Protein AF-A0A817MQ18-F1 (afdb_monomer_lite)

Sequence (124 aa):
SLTYIDISHSSYFEKFWYGRVTTALKFLIGYVSSLKGDCQYYQSHTILAAERYGAASEKLAHIGEYSTHSAFNAAERAALDFAVAASTVPNAVNSSIIENLRQHWNDGEIVEILGVISVFGYLN

Foldseek 3Di:
DPDDPPPVPDPVCCVLADDPCHVLLLLLLLLLLCPVPPCPPSNVVSLVSSVVRPNDPVCSVCSVVQCPDPSHDQQSNLLNVCSNQCSDVVRNDDPVSVVSNVVRDDPVVVVSSVVSSVVSSVVD

Secondary structure (DSSP, 8-state):
-------TT-HHHHHHHSSSS-HHHHHHHHHHHTTTTT-HHHHHHHHHHHHHTT--HHHHHTGGGTTT-TTS-HHHHHHHHHHHHHTSSS----HHHHHHHHTT--HHHHHHHHHHHHHHHHH-

Radius of gyration: 14.31 Å; chains: 1; bounding box: 46×35×28 Å

pLDDT: mean 82.42, std 17.52, range [33.84, 98.5]

Structure (mmCIF, N/CA/C/O backbone):
data_AF-A0A817MQ18-F1
#
_entry.id   AF-A0A817MQ18-F1
#
loop_
_atom_site.group_PDB
_atom_site.id
_atom_site.type_symbol
_atom_site.label_atom_id
_atom_site.label_alt_id
_atom_site.label_comp_id
_atom_site.label_asym_id
_atom_site.label_entity_id
_atom_site.label_seq_id
_atom_site.pdbx_PDB_ins_code
_atom_site.Cartn_x
_atom_site.Cartn_y
_atom_site.Cartn_z
_atom_site.occupancy
_atom_site.B_iso_or_equiv
_atom_site.auth_seq_id
_atom_site.auth_comp_id
_atom_site.auth_asym_id
_atom_site.auth_atom_id
_atom_site.pdbx_PDB_model_num
ATOM 1 N N . SER A 1 1 ? 30.701 -12.583 10.097 1.00 36.56 1 SER A N 1
ATOM 2 C CA . SER A 1 1 ? 29.983 -13.461 9.157 1.00 36.56 1 SER A CA 1
ATOM 3 C C . SER A 1 1 ? 28.498 -13.224 9.343 1.00 36.56 1 SER A C 1
ATOM 5 O O . SER A 1 1 ? 27.968 -13.524 10.402 1.00 36.56 1 SER A O 1
ATOM 7 N N . LEU A 1 2 ? 27.842 -12.604 8.364 1.00 33.84 2 LEU A N 1
ATOM 8 C CA . LEU A 1 2 ? 26.384 -12.524 8.325 1.00 33.84 2 LEU A CA 1
ATOM 9 C C . LEU A 1 2 ? 25.921 -13.666 7.427 1.00 33.84 2 LEU A C 1
ATOM 11 O O . LEU A 1 2 ? 26.206 -13.675 6.232 1.00 33.84 2 LEU A O 1
ATOM 15 N N . THR A 1 3 ? 25.320 -14.679 8.034 1.00 37.81 3 THR A N 1
ATOM 16 C CA . THR A 1 3 ? 24.754 -15.834 7.345 1.00 37.81 3 THR A CA 1
ATOM 17 C C . THR A 1 3 ? 23.601 -15.343 6.477 1.00 37.81 3 THR A C 1
ATOM 19 O O . THR A 1 3 ? 22.595 -14.855 6.986 1.00 37.81 3 THR A O 1
ATOM 22 N N . TYR A 1 4 ? 23.769 -15.433 5.160 1.00 42.31 4 TYR A N 1
ATOM 23 C CA . TYR A 1 4 ? 22.691 -15.254 4.198 1.00 42.31 4 TYR A CA 1
ATOM 24 C C . TYR A 1 4 ? 21.689 -16.386 4.443 1.00 42.31 4 TYR A C 1
ATOM 26 O O . TYR A 1 4 ? 21.986 -17.546 4.161 1.00 42.31 4 TYR A O 1
ATOM 34 N N . ILE A 1 5 ? 20.551 -16.080 5.066 1.00 46.28 5 ILE A N 1
ATOM 35 C CA . ILE A 1 5 ? 19.446 -17.034 5.156 1.00 46.28 5 ILE A CA 1
ATOM 36 C C . ILE A 1 5 ? 18.872 -17.116 3.745 1.00 46.28 5 ILE A C 1
ATOM 38 O O . ILE A 1 5 ? 18.193 -16.198 3.291 1.00 46.28 5 ILE A O 1
ATOM 42 N N . ASP A 1 6 ? 19.208 -18.186 3.032 1.00 42.50 6 ASP A N 1
ATOM 43 C CA . ASP A 1 6 ? 18.617 -18.489 1.738 1.00 42.50 6 ASP A CA 1
ATOM 44 C C . ASP A 1 6 ? 17.211 -19.069 1.952 1.00 42.50 6 ASP A C 1
ATOM 46 O O . ASP A 1 6 ? 17.026 -20.244 2.264 1.00 42.50 6 ASP A O 1
ATOM 50 N N . ILE A 1 7 ? 16.210 -18.196 1.847 1.00 49.94 7 ILE A N 1
ATOM 51 C CA . ILE A 1 7 ? 14.781 -18.511 2.002 1.00 49.94 7 ILE A CA 1
ATOM 52 C C . ILE A 1 7 ? 14.121 -18.883 0.666 1.00 49.94 7 ILE A C 1
ATOM 54 O O . ILE A 1 7 ? 12.907 -19.091 0.618 1.00 49.94 7 ILE A O 1
ATOM 58 N N . SER A 1 8 ? 14.904 -19.024 -0.411 1.00 49.81 8 SER A N 1
ATOM 59 C CA . SER A 1 8 ? 14.401 -19.322 -1.760 1.00 49.81 8 SER A CA 1
ATOM 60 C C . SER A 1 8 ? 13.687 -20.674 -1.887 1.00 49.81 8 SER A C 1
ATOM 62 O O . SER A 1 8 ? 12.981 -20.890 -2.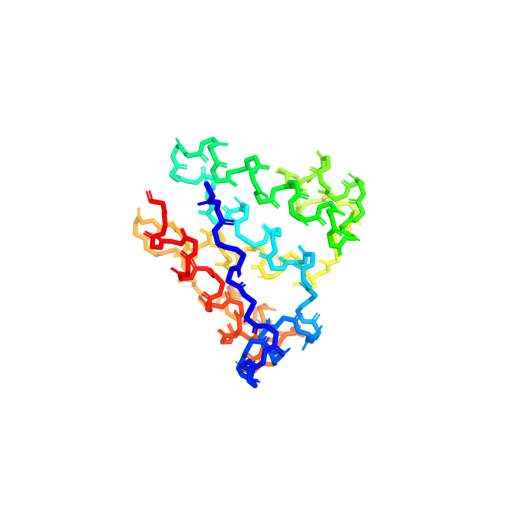862 1.00 49.81 8 SER A O 1
ATOM 64 N N . HIS A 1 9 ? 13.826 -21.577 -0.910 1.00 46.59 9 HIS A N 1
ATOM 65 C CA . HIS A 1 9 ? 13.286 -22.943 -0.979 1.00 46.59 9 HIS A CA 1
ATOM 66 C C . HIS A 1 9 ? 11.998 -23.160 -0.164 1.00 46.59 9 HIS A C 1
ATOM 68 O O . HIS A 1 9 ? 11.482 -24.277 -0.102 1.00 46.59 9 HIS A O 1
ATOM 74 N N . SER A 1 10 ? 11.446 -22.120 0.468 1.00 56.47 10 SER A N 1
ATOM 75 C CA . SER A 1 10 ? 10.130 -22.222 1.105 1.00 56.47 10 SER A CA 1
ATOM 76 C C . SER A 1 10 ? 9.037 -21.929 0.079 1.00 56.47 10 SER A C 1
ATOM 78 O O . SER A 1 10 ? 8.918 -20.808 -0.410 1.00 56.47 10 SER A O 1
ATOM 80 N N . SER A 1 11 ? 8.179 -22.913 -0.203 1.00 53.66 11 SER A N 1
ATOM 81 C CA . SER A 1 11 ? 7.025 -22.766 -1.108 1.00 53.66 11 SER A CA 1
ATOM 82 C C . SER A 1 11 ? 6.064 -21.643 -0.700 1.00 53.66 11 SER A C 1
ATOM 84 O O . SER A 1 11 ? 5.291 -21.148 -1.518 1.00 53.66 11 SER A O 1
ATOM 86 N N . TYR A 1 12 ? 6.077 -21.261 0.581 1.00 51.38 12 TYR A N 1
ATOM 87 C CA . TYR A 1 12 ? 5.328 -20.116 1.094 1.00 51.38 12 TYR A CA 1
ATOM 88 C C . TYR A 1 12 ? 6.006 -18.791 0.756 1.00 51.38 12 TYR A C 1
ATOM 90 O O . TYR A 1 12 ? 5.313 -17.819 0.485 1.00 51.38 12 TYR A O 1
ATOM 98 N N . PHE A 1 13 ? 7.340 -18.758 0.732 1.00 52.88 13 PHE A N 1
ATOM 99 C CA . PHE A 1 13 ? 8.108 -17.581 0.345 1.00 52.88 13 PHE A CA 1
ATOM 100 C C . PHE A 1 13 ? 7.871 -17.289 -1.142 1.00 52.88 13 PHE A C 1
ATOM 102 O O . PHE A 1 13 ? 7.368 -16.221 -1.459 1.00 52.88 13 PHE A O 1
ATOM 109 N N . GLU A 1 14 ? 8.074 -18.241 -2.056 1.00 52.88 14 GLU A N 1
ATOM 110 C CA . GLU A 1 14 ? 7.786 -18.000 -3.484 1.00 52.88 14 GLU A CA 1
ATOM 111 C C . GLU A 1 14 ? 6.359 -17.484 -3.731 1.00 52.88 14 GLU A C 1
ATOM 113 O O . GLU A 1 14 ? 6.176 -16.487 -4.427 1.00 52.88 14 GLU A O 1
ATOM 118 N N . LYS A 1 15 ? 5.346 -18.094 -3.101 1.00 56.91 15 LYS A N 1
ATOM 119 C CA . LYS A 1 15 ? 3.951 -17.640 -3.229 1.00 56.91 15 LYS A CA 1
ATOM 120 C C . LYS A 1 15 ? 3.695 -16.259 -2.625 1.00 56.91 15 LYS A C 1
ATOM 122 O O . LYS A 1 15 ? 2.847 -15.541 -3.130 1.00 56.91 15 LYS A O 1
ATOM 127 N N . PHE A 1 16 ? 4.396 -15.902 -1.551 1.00 64.38 16 PHE A N 1
ATOM 128 C CA . PHE A 1 16 ? 4.262 -14.602 -0.894 1.00 64.38 16 PHE A CA 1
ATOM 129 C C . PHE A 1 16 ? 5.080 -13.507 -1.579 1.00 64.38 16 PHE A C 1
ATOM 131 O O . PHE A 1 16 ? 4.800 -12.331 -1.390 1.00 64.38 16 PHE A O 1
ATOM 138 N N . TRP A 1 17 ? 6.102 -13.837 -2.370 1.00 65.06 17 TRP A N 1
ATOM 139 C CA . TRP A 1 17 ? 6.945 -12.839 -3.038 1.00 65.06 17 TRP A CA 1
ATOM 140 C C . TRP A 1 17 ? 6.582 -12.630 -4.503 1.00 65.06 17 TRP A C 1
ATOM 142 O O . TRP A 1 17 ? 6.779 -11.525 -5.000 1.00 65.06 17 TRP A O 1
ATOM 152 N N . TYR A 1 18 ? 5.962 -13.605 -5.166 1.00 67.06 18 TYR A N 1
ATOM 153 C CA . TYR A 1 18 ? 5.585 -13.505 -6.574 1.00 67.06 18 TYR A CA 1
ATOM 154 C C . TYR A 1 18 ? 4.063 -13.559 -6.751 1.00 67.06 18 TYR A C 1
ATOM 156 O O . TYR A 1 18 ? 3.420 -14.552 -6.427 1.00 67.06 18 TYR A O 1
ATOM 164 N N . GLY A 1 19 ? 3.482 -12.484 -7.291 1.00 83.62 19 GLY A N 1
ATOM 165 C CA . GLY A 1 19 ? 2.037 -12.369 -7.485 1.00 83.62 19 GLY A CA 1
ATOM 166 C C . GLY A 1 19 ? 1.607 -11.008 -8.034 1.00 83.62 19 GLY A C 1
ATOM 167 O O . GLY A 1 19 ? 2.440 -10.161 -8.364 1.00 83.62 19 GLY A O 1
ATOM 168 N N . ARG A 1 20 ? 0.288 -10.791 -8.129 1.00 92.38 20 ARG A N 1
ATOM 169 C CA . ARG A 1 20 ? -0.306 -9.504 -8.544 1.00 92.38 20 ARG A CA 1
ATOM 170 C C . ARG A 1 20 ? 0.001 -8.380 -7.555 1.00 92.38 20 ARG A C 1
ATOM 172 O O . ARG A 1 20 ? 0.203 -7.241 -7.974 1.00 92.38 20 ARG A O 1
ATOM 179 N N . VAL A 1 21 ? 0.088 -8.697 -6.261 1.00 94.12 21 VAL A N 1
ATOM 180 C CA . VAL A 1 21 ? 0.691 -7.802 -5.270 1.00 94.12 21 VAL A CA 1
ATOM 181 C C . VAL A 1 21 ? 2.201 -7.839 -5.501 1.00 94.12 21 VAL A C 1
ATOM 183 O O . VAL A 1 21 ? 2.919 -8.698 -4.987 1.00 94.12 21 VAL A O 1
ATOM 186 N N . THR A 1 22 ? 2.685 -6.950 -6.366 1.00 92.88 22 THR A N 1
ATOM 187 C CA . THR A 1 22 ? 4.096 -6.949 -6.769 1.00 92.88 22 THR A CA 1
ATOM 188 C C . THR A 1 22 ? 5.014 -6.761 -5.564 1.00 92.88 22 THR A C 1
ATOM 190 O O . THR A 1 22 ? 4.657 -6.089 -4.595 1.00 92.88 22 THR A O 1
ATOM 193 N N . THR A 1 23 ? 6.230 -7.302 -5.631 1.00 90.31 23 THR A N 1
ATOM 194 C CA . THR A 1 23 ? 7.246 -7.102 -4.588 1.00 90.31 23 THR A CA 1
ATOM 195 C C . THR A 1 23 ? 7.465 -5.620 -4.285 1.00 90.31 23 THR A C 1
ATOM 197 O O . THR A 1 23 ? 7.507 -5.234 -3.122 1.00 90.31 23 THR A O 1
ATOM 200 N N . ALA A 1 24 ? 7.512 -4.778 -5.321 1.00 91.12 24 ALA A N 1
ATOM 201 C CA . ALA A 1 24 ? 7.586 -3.328 -5.177 1.00 91.12 24 ALA A CA 1
ATOM 202 C C . ALA A 1 24 ? 6.419 -2.763 -4.344 1.00 91.12 24 ALA A C 1
ATOM 204 O O . ALA A 1 24 ? 6.656 -2.027 -3.388 1.00 91.12 24 ALA A O 1
ATOM 205 N N . LEU A 1 25 ? 5.171 -3.146 -4.644 1.00 94.62 25 LEU A N 1
ATOM 206 C CA . LEU A 1 25 ? 3.997 -2.695 -3.887 1.00 94.62 25 LEU A CA 1
ATOM 207 C C . LEU A 1 25 ? 4.030 -3.169 -2.427 1.00 94.62 25 LEU A C 1
ATOM 209 O O . LEU A 1 25 ? 3.679 -2.397 -1.542 1.00 94.62 25 LEU A O 1
ATOM 213 N N . LYS A 1 26 ? 4.508 -4.388 -2.150 1.00 93.81 26 LYS A N 1
ATOM 214 C CA . LYS A 1 26 ? 4.677 -4.889 -0.771 1.00 93.81 26 LYS A CA 1
ATOM 215 C C . LYS A 1 26 ? 5.633 -4.019 0.036 1.00 93.81 26 LYS A C 1
ATOM 217 O O . LYS A 1 26 ? 5.347 -3.701 1.186 1.00 93.81 26 LYS A O 1
ATOM 222 N N . PHE A 1 27 ? 6.742 -3.591 -0.564 1.00 91.38 27 PHE A N 1
ATOM 223 C CA . PHE A 1 27 ? 7.662 -2.671 0.102 1.00 91.38 27 PHE A CA 1
ATOM 224 C C . PHE A 1 27 ? 7.065 -1.261 0.251 1.00 91.38 27 PHE A C 1
ATOM 226 O O . PHE A 1 27 ? 7.233 -0.648 1.299 1.00 91.38 27 PHE A O 1
ATOM 233 N N . LEU A 1 28 ? 6.284 -0.760 -0.711 1.00 92.81 28 LEU A N 1
ATOM 234 C CA . LEU A 1 28 ? 5.555 0.505 -0.521 1.00 92.81 28 LEU A CA 1
ATOM 235 C C . LEU A 1 28 ? 4.529 0.420 0.626 1.00 92.81 28 LEU A C 1
ATOM 237 O O . LEU A 1 28 ? 4.442 1.347 1.426 1.00 92.81 28 LEU A O 1
ATOM 241 N N . ILE A 1 29 ? 3.813 -0.704 0.749 1.00 94.25 29 ILE A N 1
ATOM 242 C CA . ILE A 1 29 ? 2.900 -0.998 1.867 1.00 94.25 29 ILE A CA 1
ATOM 243 C C . ILE A 1 29 ? 3.661 -0.992 3.195 1.00 94.25 29 ILE A C 1
ATOM 245 O O . ILE A 1 29 ? 3.265 -0.289 4.121 1.00 94.25 29 ILE A O 1
ATOM 249 N N . GLY A 1 30 ? 4.780 -1.719 3.277 1.00 89.19 30 GLY A N 1
ATOM 250 C CA . GLY A 1 30 ? 5.626 -1.729 4.472 1.00 89.19 30 GLY A CA 1
ATOM 251 C C . GLY A 1 30 ? 6.103 -0.327 4.857 1.00 89.19 30 GLY A C 1
ATOM 252 O O . GLY A 1 30 ? 6.045 0.045 6.026 1.00 89.19 30 GLY A O 1
ATOM 253 N N . TYR A 1 31 ? 6.488 0.487 3.867 1.00 87.94 31 TYR A N 1
ATOM 254 C CA . TYR A 1 31 ? 6.946 1.855 4.086 1.00 87.94 31 TYR A CA 1
ATOM 255 C C . TYR A 1 31 ? 5.843 2.720 4.708 1.00 87.94 31 TYR A C 1
ATOM 257 O O . TYR A 1 31 ? 6.082 3.345 5.741 1.00 87.94 31 TYR A O 1
ATOM 265 N N . VAL A 1 32 ? 4.631 2.725 4.133 1.00 89.56 32 VAL A N 1
ATOM 266 C CA . VAL A 1 32 ? 3.524 3.549 4.658 1.00 89.56 32 VAL A CA 1
ATOM 267 C C . VAL A 1 32 ? 3.013 3.052 6.010 1.00 89.56 32 VAL A C 1
ATOM 269 O O . VAL A 1 32 ? 2.657 3.867 6.862 1.00 89.56 32 VAL A O 1
ATOM 272 N N . SER A 1 33 ? 3.048 1.740 6.256 1.00 86.12 33 SER A N 1
ATOM 273 C CA . SER A 1 33 ? 2.740 1.151 7.564 1.00 86.12 33 SER A CA 1
ATOM 274 C C . SER A 1 33 ? 3.730 1.581 8.653 1.00 86.12 33 SER A C 1
ATOM 276 O O . SER A 1 33 ? 3.342 1.723 9.812 1.00 86.12 33 SER A O 1
ATOM 278 N N . SER A 1 34 ? 4.986 1.858 8.291 1.00 76.19 34 SER A N 1
ATOM 279 C CA . SER A 1 34 ? 6.034 2.360 9.192 1.00 76.19 34 SER A CA 1
ATOM 280 C C . SER A 1 34 ? 6.095 3.889 9.317 1.00 76.19 34 SER A C 1
ATOM 282 O O . SER A 1 34 ? 6.982 4.395 9.998 1.00 76.19 34 SER A O 1
ATOM 284 N N . LEU A 1 35 ? 5.181 4.659 8.711 1.00 70.94 35 LEU A N 1
ATOM 285 C CA . LEU A 1 35 ? 5.152 6.126 8.877 1.00 70.94 35 LEU A CA 1
ATOM 286 C C . LEU A 1 35 ? 4.619 6.576 10.249 1.00 70.94 35 LEU A C 1
ATOM 288 O O . LEU A 1 35 ? 4.807 7.729 10.629 1.00 70.94 35 LEU A O 1
ATOM 292 N N . LYS A 1 36 ? 3.915 5.701 10.981 1.00 62.03 36 LYS A N 1
ATOM 293 C CA . LYS A 1 36 ? 3.294 6.032 12.278 1.00 62.03 36 LYS A CA 1
ATOM 294 C C . LYS A 1 36 ? 4.160 5.686 13.490 1.00 62.03 36 LYS A C 1
ATOM 296 O O . LYS A 1 36 ? 4.041 6.362 14.507 1.00 62.03 36 LYS A O 1
ATOM 301 N N . GLY A 1 37 ? 5.016 4.670 13.386 1.00 56.91 37 GLY A N 1
ATOM 302 C CA . GLY A 1 37 ? 6.098 4.436 14.341 1.00 56.91 37 GLY A CA 1
ATOM 303 C C . GLY A 1 37 ? 7.310 5.224 13.868 1.00 56.91 37 GLY A C 1
ATOM 304 O O . GLY A 1 37 ? 7.651 5.140 12.697 1.00 56.91 37 GLY A O 1
ATOM 305 N N . ASP A 1 38 ? 7.939 6.022 14.722 1.00 55.06 38 ASP A N 1
ATOM 306 C CA . ASP A 1 38 ? 9.053 6.921 14.375 1.00 55.06 38 ASP A CA 1
ATOM 307 C C . ASP A 1 38 ? 10.358 6.145 14.047 1.00 55.06 38 ASP A C 1
ATOM 309 O O . ASP A 1 38 ? 11.405 6.332 14.663 1.00 55.06 38 ASP A O 1
ATOM 313 N N . CYS A 1 39 ? 10.299 5.189 13.110 1.00 59.94 39 CYS A N 1
ATOM 314 C CA . CYS A 1 39 ? 11.377 4.266 12.780 1.00 59.94 39 CYS A CA 1
ATOM 315 C C . CYS A 1 39 ? 11.995 4.575 11.413 1.00 59.94 39 CYS A C 1
ATOM 317 O O . CYS A 1 39 ? 11.736 3.930 10.392 1.00 59.94 39 CYS A O 1
ATOM 319 N N . GLN A 1 40 ? 12.901 5.550 11.418 1.00 60.59 40 GLN A N 1
ATOM 320 C CA . GLN A 1 40 ? 13.692 5.961 10.252 1.00 60.59 40 GLN A CA 1
ATOM 321 C C . GLN A 1 40 ? 14.549 4.815 9.668 1.00 60.59 40 GLN A C 1
ATOM 323 O O . GLN A 1 40 ? 14.858 4.799 8.472 1.00 60.59 40 GLN A O 1
ATOM 328 N N . TYR A 1 41 ? 14.901 3.815 10.487 1.00 56.94 41 TYR A N 1
ATOM 329 C CA . TYR A 1 41 ? 15.633 2.626 10.043 1.00 56.94 41 TYR A CA 1
ATOM 330 C C . TYR A 1 41 ? 14.788 1.747 9.109 1.00 56.94 41 TYR A C 1
ATOM 332 O O . TYR A 1 41 ? 15.250 1.408 8.020 1.00 56.94 41 TYR A O 1
ATOM 340 N N . TYR A 1 42 ? 13.535 1.430 9.458 1.00 59.81 42 TYR A N 1
ATOM 341 C CA . TYR A 1 42 ? 12.675 0.650 8.559 1.00 59.81 42 TYR A CA 1
ATOM 342 C C . TYR A 1 42 ? 12.282 1.452 7.328 1.00 59.81 42 TYR A C 1
ATOM 344 O O . TYR A 1 42 ? 12.321 0.918 6.225 1.00 59.81 42 TYR A O 1
ATOM 352 N N . GLN A 1 43 ? 12.005 2.747 7.467 1.00 63.00 43 GLN A N 1
ATOM 353 C CA . GLN A 1 43 ? 11.656 3.595 6.325 1.00 63.00 43 GLN A CA 1
ATOM 354 C C . GLN A 1 43 ? 12.759 3.593 5.249 1.00 63.00 43 GLN A C 1
ATOM 356 O O . GLN A 1 43 ? 12.469 3.372 4.073 1.00 63.00 43 GLN A O 1
ATOM 361 N N . SER A 1 44 ? 14.029 3.729 5.650 1.00 66.25 44 SER A N 1
ATOM 362 C CA . SER A 1 44 ? 15.175 3.693 4.725 1.00 66.25 44 SER A CA 1
ATOM 363 C C . SER A 1 44 ? 15.423 2.312 4.100 1.00 66.25 44 SER A C 1
ATOM 365 O O . SER A 1 44 ? 15.711 2.221 2.907 1.00 66.25 44 SER A O 1
ATOM 367 N N . HIS A 1 45 ? 15.252 1.219 4.851 1.00 70.75 45 HIS A N 1
ATOM 368 C CA . HIS A 1 45 ? 15.414 -0.134 4.299 1.00 70.75 45 HIS A CA 1
ATOM 369 C C . HIS A 1 45 ? 14.279 -0.506 3.346 1.00 70.75 45 HIS A C 1
ATOM 371 O O . HIS A 1 45 ? 14.510 -1.168 2.335 1.00 70.75 45 HIS A O 1
ATOM 377 N N . THR A 1 46 ? 13.061 -0.061 3.644 1.00 69.00 46 THR A N 1
ATOM 378 C CA . THR A 1 46 ? 11.882 -0.415 2.854 1.00 69.00 46 THR A CA 1
ATOM 379 C C . THR A 1 46 ? 11.848 0.361 1.536 1.00 69.00 46 THR A C 1
ATOM 381 O O . THR A 1 46 ? 11.551 -0.231 0.501 1.00 69.00 46 THR A O 1
ATOM 384 N N . ILE A 1 47 ? 12.247 1.642 1.528 1.00 70.25 47 ILE A N 1
ATOM 385 C CA . ILE A 1 47 ? 12.354 2.426 0.286 1.00 70.25 47 ILE A CA 1
ATOM 386 C C . ILE A 1 47 ? 13.503 1.925 -0.609 1.00 70.25 47 ILE A C 1
ATOM 388 O O . ILE A 1 47 ? 13.313 1.774 -1.815 1.00 70.25 47 ILE A O 1
ATOM 392 N N . LEU A 1 48 ? 14.651 1.557 -0.020 1.00 75.44 48 LEU A N 1
ATOM 393 C CA . LEU A 1 48 ? 15.776 0.960 -0.750 1.00 75.44 48 LEU A CA 1
ATOM 394 C C . LEU A 1 48 ? 15.410 -0.413 -1.333 1.00 75.44 48 LEU A C 1
ATOM 396 O O . LEU A 1 48 ? 15.787 -0.749 -2.455 1.00 75.44 48 LEU A O 1
ATOM 400 N N . ALA A 1 49 ? 14.661 -1.222 -0.582 1.00 78.06 49 ALA A N 1
ATOM 401 C CA . ALA A 1 49 ? 14.163 -2.496 -1.080 1.00 78.06 49 ALA A CA 1
ATOM 402 C C . ALA A 1 49 ? 13.142 -2.297 -2.211 1.00 78.06 49 ALA A C 1
ATOM 404 O O . ALA A 1 49 ? 13.240 -2.980 -3.228 1.00 78.06 49 ALA A O 1
ATOM 405 N N . ALA A 1 50 ? 12.215 -1.342 -2.087 1.00 74.56 50 ALA A N 1
ATOM 406 C CA . ALA A 1 50 ? 11.259 -1.024 -3.147 1.00 74.56 50 ALA A CA 1
ATOM 407 C C . ALA A 1 50 ? 11.970 -0.661 -4.462 1.00 74.56 50 ALA A C 1
ATOM 409 O O . ALA A 1 50 ? 11.622 -1.208 -5.509 1.00 74.56 50 ALA A O 1
ATOM 410 N N . GLU A 1 51 ? 13.005 0.184 -4.403 1.00 80.00 51 GLU A N 1
ATOM 411 C CA . GLU A 1 51 ? 13.855 0.513 -5.555 1.00 80.00 51 GLU A CA 1
ATOM 412 C C . GLU A 1 5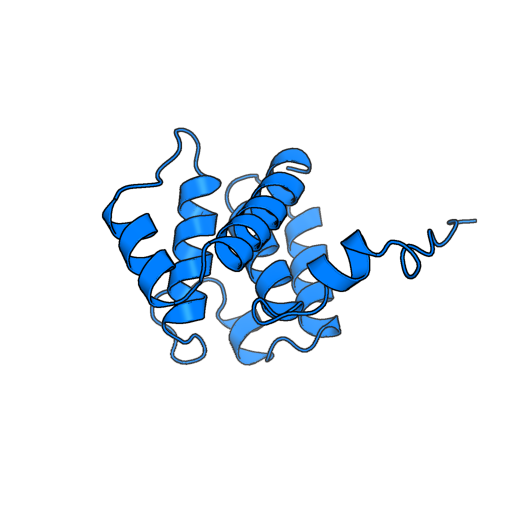1 ? 14.520 -0.739 -6.146 1.00 80.00 51 GLU A C 1
ATOM 414 O O . GLU A 1 51 ? 14.393 -1.013 -7.340 1.00 80.00 51 GLU A O 1
ATOM 419 N N . ARG A 1 52 ? 15.155 -1.563 -5.300 1.00 83.62 52 ARG A N 1
ATOM 420 C CA . ARG A 1 52 ? 15.823 -2.807 -5.719 1.00 83.62 52 ARG A CA 1
ATOM 421 C C . ARG A 1 52 ? 14.882 -3.788 -6.423 1.00 83.62 52 ARG A C 1
ATOM 423 O O . ARG A 1 52 ? 15.326 -4.528 -7.298 1.00 83.62 52 ARG A O 1
ATOM 430 N N . TYR A 1 53 ? 13.607 -3.808 -6.045 1.00 83.88 53 TYR A N 1
ATOM 431 C CA . TYR A 1 53 ? 12.585 -4.675 -6.636 1.00 83.88 53 TYR A CA 1
ATOM 432 C C . TYR A 1 53 ? 11.743 -3.988 -7.724 1.00 83.88 53 TYR A C 1
ATOM 434 O O . TYR A 1 53 ? 10.696 -4.511 -8.108 1.00 83.88 53 TYR A O 1
ATOM 442 N N . GLY A 1 54 ? 12.212 -2.858 -8.264 1.00 83.31 54 GLY A N 1
ATOM 443 C CA . GLY A 1 54 ? 11.684 -2.265 -9.494 1.00 83.31 54 GLY A CA 1
ATOM 444 C C . GLY A 1 54 ? 10.526 -1.288 -9.303 1.00 83.31 54 GLY A C 1
ATOM 445 O O . GLY A 1 54 ? 9.780 -1.044 -10.252 1.00 83.31 54 GLY A O 1
ATOM 446 N N . ALA A 1 55 ? 10.346 -0.720 -8.107 1.00 85.25 55 ALA A N 1
ATOM 447 C CA . ALA A 1 55 ? 9.451 0.421 -7.949 1.00 85.25 55 ALA A CA 1
ATOM 448 C C . ALA A 1 55 ? 9.927 1.583 -8.835 1.00 85.25 55 ALA A C 1
ATOM 450 O O . ALA A 1 55 ? 11.107 1.932 -8.840 1.00 85.25 55 ALA A O 1
ATOM 451 N N . ALA A 1 56 ? 9.004 2.198 -9.576 1.00 88.62 56 ALA A N 1
ATOM 452 C CA . ALA A 1 56 ? 9.323 3.374 -10.377 1.00 88.62 56 ALA A CA 1
ATOM 453 C C . ALA A 1 56 ? 9.824 4.508 -9.469 1.00 88.62 56 ALA A C 1
ATOM 455 O O . ALA A 1 56 ? 9.187 4.809 -8.458 1.00 88.62 56 ALA A O 1
ATOM 456 N N . SER A 1 57 ? 10.916 5.176 -9.852 1.00 86.69 57 SER A N 1
ATOM 457 C CA . SER A 1 57 ? 11.504 6.271 -9.067 1.00 86.69 57 SER A CA 1
ATOM 458 C C . SER A 1 57 ? 10.494 7.381 -8.757 1.00 86.69 57 SER A C 1
ATOM 460 O O . SER A 1 57 ? 10.512 7.944 -7.668 1.00 86.69 57 SER A O 1
ATOM 462 N N . GLU A 1 58 ? 9.554 7.633 -9.672 1.00 91.12 58 GLU A N 1
ATOM 463 C CA . GLU A 1 58 ? 8.452 8.581 -9.478 1.00 91.12 58 GLU A CA 1
ATOM 464 C C . GLU A 1 58 ? 7.542 8.189 -8.299 1.00 91.12 58 GLU A C 1
ATOM 466 O O . GLU A 1 58 ? 7.169 9.033 -7.491 1.00 91.12 58 GLU A O 1
ATOM 471 N N . LYS A 1 59 ? 7.241 6.898 -8.115 1.00 91.88 59 LYS A N 1
ATOM 472 C CA . LYS A 1 59 ? 6.460 6.432 -6.956 1.00 91.88 59 LYS A CA 1
ATOM 473 C C . LYS A 1 59 ? 7.222 6.607 -5.651 1.00 91.88 59 LYS A C 1
ATOM 475 O O . LYS A 1 59 ? 6.624 6.985 -4.653 1.00 91.88 59 LYS A O 1
ATOM 480 N N . LEU A 1 60 ? 8.527 6.341 -5.652 1.00 88.50 60 LEU A N 1
ATOM 481 C CA . LEU A 1 60 ? 9.362 6.497 -4.458 1.00 88.50 60 LEU A CA 1
ATOM 482 C C . LEU A 1 60 ? 9.446 7.966 -4.029 1.00 88.50 60 LEU A C 1
ATOM 484 O O . LEU A 1 60 ? 9.301 8.265 -2.848 1.00 88.50 60 LEU A O 1
ATOM 488 N N . ALA A 1 61 ? 9.615 8.877 -4.991 1.00 88.00 61 ALA A N 1
ATOM 489 C CA . ALA A 1 61 ? 9.671 10.315 -4.739 1.00 88.00 61 ALA A CA 1
ATOM 490 C C . ALA A 1 61 ? 8.333 10.889 -4.236 1.00 88.00 61 ALA A C 1
ATOM 492 O O . ALA A 1 61 ? 8.333 11.800 -3.414 1.00 88.00 61 ALA A O 1
ATOM 493 N N . HIS A 1 62 ? 7.206 10.331 -4.693 1.00 92.69 62 HIS A N 1
ATOM 494 C CA . HIS A 1 62 ? 5.860 10.838 -4.402 1.00 92.69 62 HIS A CA 1
ATOM 495 C C . HIS A 1 62 ? 5.035 9.933 -3.474 1.00 92.69 62 HIS A C 1
ATOM 497 O O . HIS A 1 62 ? 3.812 10.052 -3.420 1.00 92.69 62 HIS A O 1
ATOM 503 N N . ILE A 1 63 ? 5.666 9.031 -2.712 1.00 91.56 63 ILE A N 1
ATOM 504 C CA . ILE A 1 63 ? 4.941 8.115 -1.815 1.00 91.56 63 ILE A CA 1
ATOM 505 C C . ILE A 1 63 ? 4.160 8.856 -0.722 1.00 91.56 63 ILE A C 1
ATOM 507 O O . ILE A 1 63 ? 3.095 8.401 -0.331 1.00 91.56 63 ILE A O 1
ATOM 511 N N . GLY A 1 64 ? 4.615 10.031 -0.276 1.00 89.88 64 GLY A N 1
ATOM 512 C CA . GLY A 1 64 ? 3.853 10.879 0.655 1.00 89.88 64 GLY A CA 1
ATOM 513 C C . GLY A 1 64 ? 2.576 11.482 0.051 1.00 89.88 64 GLY A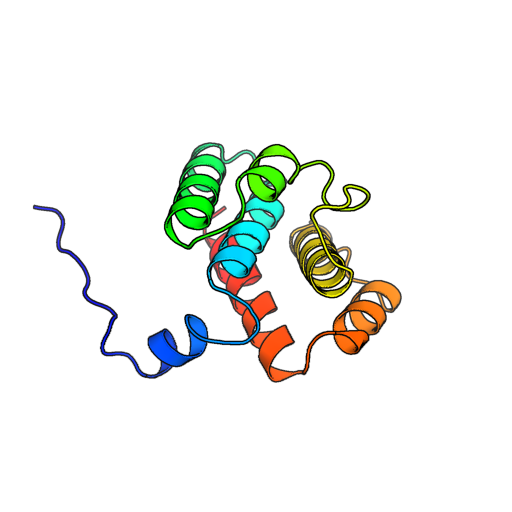 C 1
ATOM 514 O O . GLY A 1 64 ? 1.684 11.904 0.781 1.00 89.88 64 GLY A O 1
ATOM 515 N N . GLU A 1 65 ? 2.466 11.485 -1.276 1.00 92.94 65 GLU A N 1
ATOM 516 C CA . GLU A 1 65 ? 1.361 12.047 -2.059 1.00 92.94 65 GLU A CA 1
ATOM 517 C C . GLU A 1 65 ? 0.590 10.940 -2.794 1.00 92.94 65 GLU A C 1
ATOM 519 O O . GLU A 1 65 ? -0.135 11.200 -3.760 1.00 92.94 65 GLU A O 1
ATOM 524 N N . TYR A 1 66 ? 0.728 9.684 -2.348 1.00 95.44 66 TYR A N 1
ATOM 525 C CA . TYR A 1 66 ? 0.177 8.524 -3.048 1.00 95.44 66 TYR A CA 1
ATOM 526 C C . TYR A 1 66 ? -1.336 8.600 -3.258 1.00 95.44 66 TYR A C 1
ATOM 528 O O . TYR A 1 66 ? -1.850 7.914 -4.133 1.00 95.44 66 TYR A O 1
ATOM 536 N N . SER A 1 67 ? -2.067 9.402 -2.477 1.00 94.62 67 SER A N 1
ATOM 537 C CA . SER A 1 67 ? -3.523 9.557 -2.559 1.00 94.62 67 SER A CA 1
ATOM 538 C C . SER A 1 67 ? -3.982 10.449 -3.716 1.00 94.62 67 SER A C 1
ATOM 540 O O . SER A 1 67 ? -5.099 10.275 -4.199 1.00 94.62 67 SER A O 1
ATOM 542 N N . THR A 1 68 ? -3.117 11.327 -4.240 1.00 95.75 68 THR A N 1
ATOM 543 C CA . THR A 1 68 ? -3.448 12.244 -5.350 1.00 95.75 68 THR A CA 1
ATOM 544 C C . THR A 1 68 ? -2.489 12.166 -6.542 1.00 95.75 68 THR A C 1
ATOM 546 O O . THR A 1 68 ? -2.911 12.397 -7.673 1.00 95.75 68 THR A O 1
ATOM 549 N N . HIS A 1 69 ? -1.230 11.759 -6.347 1.00 97.50 69 HIS A N 1
ATOM 550 C CA . HIS A 1 69 ? -0.206 11.775 -7.399 1.00 97.50 69 HIS A CA 1
ATOM 551 C C . HIS A 1 69 ? -0.478 10.754 -8.514 1.00 97.50 69 HIS A C 1
ATOM 553 O O . HIS A 1 69 ? -0.782 9.598 -8.224 1.00 97.50 69 HIS A O 1
ATOM 559 N N . SER A 1 70 ? -0.346 11.135 -9.787 1.00 96.81 70 SER A N 1
ATOM 560 C CA . SER A 1 70 ? -0.706 10.317 -10.967 1.00 96.81 70 SER A CA 1
ATOM 561 C C . SER A 1 70 ? 0.077 9.010 -11.108 1.00 96.81 70 SER A C 1
ATOM 563 O O . SER A 1 70 ? -0.410 8.076 -11.742 1.00 96.81 70 SER A O 1
ATOM 565 N N . ALA A 1 71 ? 1.257 8.921 -10.491 1.00 95.94 71 ALA A N 1
ATOM 566 C CA . ALA A 1 71 ? 2.085 7.716 -10.497 1.00 95.94 71 ALA A CA 1
ATOM 567 C C . ALA A 1 71 ? 1.372 6.479 -9.915 1.00 95.94 71 ALA A C 1
ATOM 569 O O . ALA A 1 71 ? 1.724 5.357 -10.270 1.00 95.94 71 ALA A O 1
ATOM 570 N N . PHE A 1 72 ? 0.375 6.662 -9.042 1.00 97.44 72 PHE A N 1
ATOM 571 C CA . PHE A 1 72 ? -0.342 5.573 -8.376 1.00 97.44 72 PHE A CA 1
ATOM 572 C C . PHE A 1 72 ? -1.692 5.300 -9.036 1.00 97.44 72 PHE A C 1
ATOM 574 O O . PHE A 1 72 ? -2.518 6.202 -9.218 1.00 97.44 72 PHE A O 1
ATOM 581 N N . ASN A 1 73 ? -1.956 4.038 -9.361 1.00 97.69 73 ASN A N 1
ATOM 582 C CA . ASN A 1 73 ? -3.265 3.636 -9.873 1.00 97.69 73 ASN A CA 1
ATOM 583 C C . ASN A 1 73 ? -4.273 3.393 -8.729 1.00 97.69 73 ASN A C 1
ATOM 585 O O . ASN A 1 73 ? -3.914 3.381 -7.553 1.00 97.69 73 ASN A O 1
ATOM 589 N N . ALA A 1 74 ? -5.549 3.191 -9.070 1.00 98.38 74 ALA A N 1
ATOM 590 C CA . ALA A 1 74 ? -6.613 2.997 -8.080 1.00 98.38 74 ALA A CA 1
ATOM 591 C C . ALA A 1 74 ? -6.392 1.772 -7.166 1.00 98.38 74 ALA A C 1
ATOM 593 O O . ALA A 1 74 ? -6.612 1.861 -5.960 1.00 98.38 74 ALA A O 1
ATOM 594 N N . ALA A 1 75 ? -5.885 0.662 -7.714 1.00 98.19 75 ALA A N 1
ATOM 595 C CA . ALA A 1 75 ? -5.614 -0.552 -6.945 1.00 98.19 75 ALA A CA 1
ATOM 596 C C . ALA A 1 75 ? -4.497 -0.347 -5.911 1.00 98.19 75 ALA A C 1
ATOM 598 O O . ALA A 1 75 ? -4.611 -0.796 -4.769 1.00 98.19 75 ALA A O 1
ATOM 599 N N . GLU A 1 76 ? -3.435 0.362 -6.295 1.00 98.06 76 GLU A N 1
ATOM 600 C CA . GLU A 1 76 ? -2.324 0.710 -5.408 1.00 98.06 76 GLU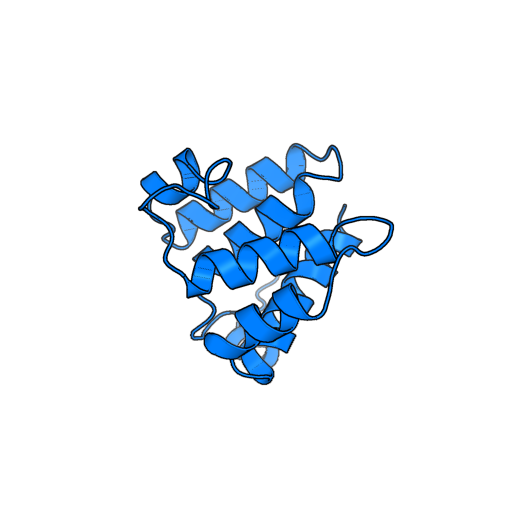 A CA 1
ATOM 601 C C . GLU A 1 76 ? -2.784 1.641 -4.291 1.00 98.06 76 GLU A C 1
ATOM 603 O O . GLU A 1 76 ? -2.482 1.382 -3.129 1.00 98.06 76 GLU A O 1
ATOM 608 N N . ARG A 1 77 ? -3.575 2.670 -4.618 1.00 98.31 77 ARG A N 1
ATOM 609 C CA . ARG A 1 77 ? -4.152 3.575 -3.612 1.00 98.31 77 ARG A CA 1
ATOM 610 C C . ARG A 1 77 ? -5.008 2.823 -2.605 1.00 98.31 77 ARG A C 1
ATOM 612 O O . ARG A 1 77 ? -4.805 2.994 -1.411 1.00 98.31 77 ARG A O 1
ATOM 619 N N . ALA A 1 78 ? -5.878 1.927 -3.071 1.00 98.50 78 ALA A N 1
ATOM 620 C CA . ALA A 1 78 ? -6.717 1.122 -2.189 1.00 98.50 78 ALA A CA 1
ATOM 621 C C . ALA A 1 78 ? -5.893 0.260 -1.213 1.00 98.50 78 ALA A C 1
ATOM 623 O O . ALA A 1 78 ? -6.242 0.155 -0.037 1.00 98.50 78 ALA A O 1
ATOM 624 N N . ALA A 1 79 ? -4.780 -0.324 -1.674 1.00 98.25 79 ALA A N 1
ATOM 625 C CA . ALA A 1 79 ? -3.879 -1.096 -0.819 1.00 98.25 79 ALA A CA 1
ATOM 626 C C . ALA A 1 79 ? -3.138 -0.215 0.204 1.00 98.25 79 ALA A C 1
ATOM 628 O O . ALA A 1 79 ? -3.022 -0.595 1.369 1.00 98.25 79 ALA A O 1
ATOM 629 N N . LEU A 1 80 ? -2.661 0.963 -0.212 1.00 97.44 80 LEU A N 1
ATOM 630 C CA . LEU A 1 80 ? -1.954 1.907 0.659 1.00 97.44 80 LEU A CA 1
ATOM 631 C C . LEU A 1 80 ? -2.890 2.536 1.705 1.00 97.44 80 LEU A C 1
ATOM 633 O O . LEU A 1 80 ? -2.515 2.628 2.871 1.00 97.44 80 LEU A O 1
ATOM 637 N N . ASP A 1 81 ? -4.127 2.875 1.335 1.00 97.44 81 ASP A N 1
ATOM 638 C CA . ASP A 1 81 ? -5.150 3.368 2.269 1.00 97.44 81 ASP A CA 1
ATOM 639 C C . ASP A 1 81 ? -5.490 2.323 3.333 1.00 97.44 81 ASP A C 1
ATOM 641 O O . ASP A 1 81 ? -5.560 2.633 4.526 1.00 97.44 81 ASP A O 1
ATOM 645 N N . PHE A 1 82 ? -5.651 1.064 2.915 1.00 97.81 82 PHE A N 1
ATOM 646 C CA . PHE A 1 82 ? -5.850 -0.041 3.845 1.00 97.81 82 PHE A CA 1
ATOM 647 C C . PHE A 1 82 ? -4.652 -0.212 4.785 1.00 97.81 82 PHE A C 1
ATOM 649 O O . PHE A 1 82 ? -4.853 -0.355 5.990 1.00 97.81 82 PHE A O 1
ATOM 656 N N . ALA A 1 83 ? -3.423 -0.135 4.268 1.00 95.75 83 ALA A N 1
ATOM 657 C CA . ALA A 1 83 ? -2.203 -0.233 5.066 1.00 95.75 83 ALA A CA 1
ATOM 658 C C . ALA A 1 83 ? -2.101 0.870 6.127 1.00 95.75 83 ALA A C 1
ATOM 660 O O . ALA A 1 83 ? -1.893 0.574 7.303 1.00 95.75 83 ALA A O 1
ATOM 661 N N . VAL A 1 84 ? -2.327 2.129 5.745 1.00 94.00 84 VAL A N 1
ATOM 662 C CA . VAL A 1 84 ? -2.316 3.270 6.673 1.00 94.00 84 VAL A CA 1
ATOM 663 C C . VAL A 1 84 ? -3.378 3.106 7.763 1.00 94.00 84 VAL A C 1
ATOM 665 O O . VAL A 1 84 ? -3.096 3.304 8.949 1.00 94.00 84 VAL A O 1
ATOM 668 N N . ALA A 1 85 ? -4.597 2.716 7.387 1.00 95.38 85 ALA A N 1
ATOM 669 C CA . ALA A 1 85 ? -5.694 2.549 8.333 1.00 95.38 85 ALA A CA 1
ATOM 670 C C . ALA A 1 85 ? -5.470 1.372 9.297 1.00 95.38 85 ALA A C 1
ATOM 672 O O . ALA A 1 85 ? -5.706 1.506 10.500 1.00 95.38 85 ALA A O 1
ATOM 673 N N . ALA A 1 86 ? -4.976 0.241 8.784 1.00 93.94 86 ALA A N 1
ATOM 674 C CA . ALA A 1 86 ? -4.681 -0.956 9.567 1.00 93.94 86 ALA A CA 1
ATOM 675 C C . ALA A 1 86 ? -3.498 -0.759 10.528 1.00 93.94 86 ALA A C 1
ATOM 677 O O . ALA A 1 86 ? -3.486 -1.358 11.601 1.00 93.94 86 ALA A O 1
ATOM 678 N N . SER A 1 87 ? -2.539 0.100 10.174 1.00 90.56 87 SER A N 1
ATOM 679 C CA . SER A 1 87 ? -1.393 0.461 11.020 1.00 90.56 87 SER A CA 1
ATOM 680 C C . SER A 1 87 ? -1.679 1.592 12.020 1.00 90.56 87 SER A C 1
ATOM 682 O O . SER A 1 87 ? -0.799 1.958 12.795 1.00 90.56 87 SER A O 1
ATOM 684 N N . THR A 1 88 ? -2.886 2.168 12.028 1.00 89.62 88 THR A N 1
ATOM 685 C CA . THR A 1 88 ? -3.270 3.212 12.993 1.00 89.62 88 THR A CA 1
ATOM 686 C C . THR A 1 88 ? -3.750 2.587 14.307 1.00 89.62 88 THR A C 1
ATOM 688 O O . THR A 1 88 ? -4.412 1.553 14.300 1.00 89.62 88 THR A O 1
ATOM 691 N N . VAL A 1 89 ? -3.434 3.211 15.449 1.00 85.94 89 VAL A N 1
ATOM 692 C CA . VAL A 1 89 ? -3.927 2.802 16.775 1.00 85.94 89 VAL A CA 1
ATOM 693 C C . VAL A 1 89 ? -4.711 3.966 17.402 1.00 85.94 89 VAL A C 1
ATOM 695 O O . VAL A 1 89 ? -4.111 5.013 17.655 1.00 85.94 89 VAL A O 1
ATOM 698 N N . PRO A 1 90 ? -6.027 3.818 17.665 1.00 89.44 90 PRO A N 1
ATOM 699 C CA . PRO A 1 90 ? -6.857 2.639 17.386 1.00 89.44 90 PRO A CA 1
ATOM 700 C C . PRO A 1 90 ? -7.013 2.364 15.880 1.00 89.44 90 PRO A C 1
ATOM 702 O O . PRO A 1 90 ? -6.894 3.279 15.068 1.00 89.44 90 PRO A O 1
ATOM 705 N N . ASN A 1 91 ? -7.284 1.101 15.525 1.00 90.94 91 ASN A N 1
ATOM 706 C CA . ASN A 1 91 ? -7.445 0.665 14.133 1.00 90.94 91 ASN A CA 1
ATOM 707 C C . ASN A 1 91 ? -8.500 1.522 13.414 1.00 90.94 91 ASN A C 1
ATOM 709 O O . ASN A 1 91 ? -9.618 1.674 13.909 1.00 90.94 91 ASN A O 1
ATOM 713 N N . ALA A 1 92 ? -8.129 2.083 12.260 1.00 95.69 92 ALA A N 1
ATOM 714 C CA . ALA A 1 92 ? -8.957 3.023 11.507 1.00 95.69 92 ALA A CA 1
ATOM 715 C C . ALA A 1 92 ? -9.646 2.393 10.280 1.00 95.69 92 ALA A C 1
ATOM 717 O O . ALA A 1 92 ? -10.276 3.104 9.494 1.00 95.69 92 ALA A O 1
ATOM 718 N N . VAL A 1 93 ? -9.530 1.074 10.084 1.00 97.25 93 VAL A N 1
ATOM 719 C CA . VAL A 1 93 ? -10.186 0.361 8.981 1.00 97.25 93 VAL A CA 1
ATOM 720 C C . VAL A 1 93 ? -11.703 0.450 9.142 1.00 97.25 93 VAL A C 1
ATOM 722 O O . VAL A 1 93 ? -12.262 0.112 10.183 1.00 97.25 93 VAL A O 1
ATOM 725 N N . ASN A 1 94 ? -12.380 0.876 8.078 1.00 97.50 94 ASN A N 1
ATOM 726 C CA . ASN A 1 94 ? -13.834 0.995 8.015 1.00 97.50 94 ASN A CA 1
ATOM 727 C C . ASN A 1 94 ? -14.401 0.285 6.773 1.00 97.50 94 ASN A C 1
ATOM 729 O O . ASN A 1 94 ? -13.655 -0.203 5.919 1.00 97.50 94 ASN A O 1
ATOM 733 N N . SER A 1 95 ? -15.732 0.226 6.667 1.00 97.50 95 SER A N 1
ATOM 734 C CA . SER A 1 95 ? -16.417 -0.467 5.570 1.00 97.50 95 SER A CA 1
ATOM 735 C C . SER A 1 95 ? -16.055 0.090 4.194 1.00 97.50 95 SER A C 1
ATOM 737 O O . SER A 1 95 ? -15.826 -0.701 3.286 1.00 97.50 95 SER A O 1
ATOM 739 N N . SER A 1 96 ? -15.924 1.414 4.044 1.00 98.12 96 SER A N 1
ATOM 740 C CA . SER A 1 96 ? -15.560 2.018 2.756 1.00 98.12 96 SER A CA 1
ATOM 741 C C . SER A 1 96 ? -14.155 1.631 2.298 1.00 98.12 96 SER A C 1
ATOM 743 O O . SER A 1 96 ? -13.949 1.390 1.113 1.00 98.12 96 SER A O 1
ATOM 745 N N . ILE A 1 97 ? -13.200 1.509 3.227 1.00 98.12 97 ILE A N 1
ATOM 746 C CA . ILE A 1 97 ? -11.835 1.069 2.915 1.00 98.12 97 ILE A CA 1
ATOM 747 C C . ILE A 1 97 ? -11.849 -0.390 2.451 1.00 98.12 97 ILE A C 1
ATOM 749 O O . ILE A 1 97 ? -11.254 -0.712 1.426 1.00 98.12 97 ILE A O 1
ATOM 753 N N . ILE A 1 98 ? -12.559 -1.269 3.167 1.00 97.56 98 ILE A N 1
ATOM 754 C CA . ILE A 1 98 ? -12.661 -2.690 2.802 1.00 97.56 98 ILE A CA 1
ATOM 755 C C . ILE A 1 98 ? -13.382 -2.877 1.465 1.00 97.56 98 ILE A C 1
ATOM 757 O O . ILE A 1 98 ? -12.958 -3.691 0.646 1.00 97.56 98 ILE A O 1
ATOM 761 N N . GLU A 1 99 ? -14.462 -2.135 1.230 1.00 98.19 99 GLU A N 1
ATOM 762 C CA . GLU A 1 99 ? -15.216 -2.210 -0.018 1.00 98.19 99 GLU A CA 1
ATOM 763 C C . GLU A 1 99 ? -14.379 -1.728 -1.204 1.00 98.19 99 GLU A C 1
ATOM 765 O O . GLU A 1 99 ? -14.307 -2.431 -2.208 1.00 98.19 99 GLU A O 1
ATOM 770 N N . ASN A 1 100 ? -13.663 -0.608 -1.065 1.00 98.44 100 ASN A N 1
ATOM 771 C CA . ASN A 1 100 ? -12.745 -0.122 -2.095 1.00 98.44 100 ASN A CA 1
ATOM 772 C C . ASN A 1 100 ? -11.596 -1.113 -2.358 1.00 98.44 100 ASN A C 1
ATOM 774 O O . ASN A 1 100 ? -11.256 -1.387 -3.506 1.00 98.44 100 ASN A O 1
ATOM 778 N N . LEU A 1 101 ? -11.030 -1.720 -1.310 1.00 98.44 101 LEU A N 1
ATOM 779 C CA . LEU A 1 101 ? -9.979 -2.729 -1.452 1.00 98.44 101 LEU A CA 1
ATOM 780 C C . LEU A 1 101 ? -10.462 -3.941 -2.268 1.00 98.44 101 LEU A C 1
ATOM 782 O O . LEU A 1 101 ? -9.769 -4.391 -3.183 1.00 98.44 101 LEU A O 1
ATOM 786 N N . ARG A 1 102 ? -11.680 -4.421 -1.993 1.00 98.31 102 ARG A N 1
ATOM 787 C CA . ARG A 1 102 ? -12.308 -5.556 -2.692 1.00 98.31 102 ARG A CA 1
ATOM 788 C C . ARG A 1 102 ? -12.671 -5.276 -4.150 1.00 98.31 102 ARG A C 1
ATOM 790 O O . ARG A 1 102 ? -12.853 -6.224 -4.908 1.00 98.31 102 ARG A O 1
ATOM 797 N N . GLN A 1 103 ? -12.746 -4.013 -4.573 1.00 98.44 103 GLN A N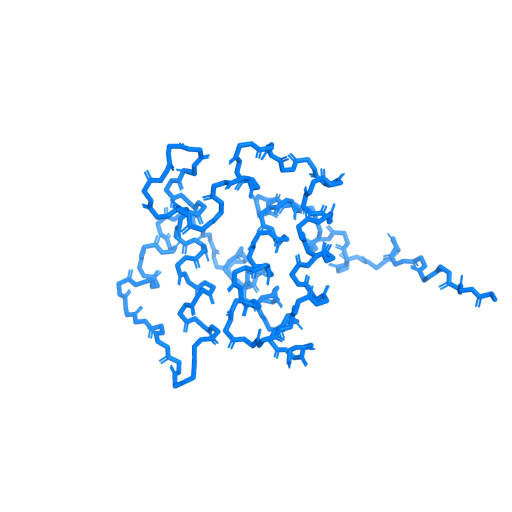 1
ATOM 798 C CA . GLN A 1 103 ? -12.919 -3.673 -5.994 1.00 98.44 103 GLN A CA 1
ATOM 799 C C . GLN A 1 103 ? -11.673 -4.001 -6.830 1.00 98.44 103 GLN A C 1
ATOM 801 O O . GLN A 1 103 ? -11.765 -4.136 -8.050 1.00 98.44 103 GLN A O 1
ATOM 806 N N . HIS A 1 104 ? -10.509 -4.134 -6.190 1.00 98.38 104 HIS A N 1
ATOM 807 C CA . HIS A 1 104 ? -9.225 -4.271 -6.873 1.00 98.38 104 HIS A CA 1
ATOM 808 C C . HIS A 1 104 ? -8.494 -5.577 -6.563 1.00 98.38 104 HIS A C 1
ATOM 810 O O . HIS A 1 104 ? -7.792 -6.095 -7.438 1.00 98.38 104 HIS A O 1
ATOM 816 N N . TRP A 1 105 ? -8.670 -6.109 -5.354 1.00 97.62 105 TRP A N 1
ATOM 817 C CA . TRP A 1 105 ? -7.925 -7.250 -4.832 1.00 97.62 105 TRP A CA 1
ATOM 818 C C . TRP A 1 105 ? -8.871 -8.374 -4.414 1.00 97.62 105 TRP A C 1
ATOM 820 O O . TRP A 1 105 ? -9.909 -8.128 -3.799 1.00 97.62 105 TRP A O 1
ATOM 830 N N . ASN A 1 106 ? -8.513 -9.616 -4.743 1.00 96.81 106 ASN A N 1
ATOM 831 C CA . ASN A 1 106 ? -9.259 -10.784 -4.268 1.00 96.81 106 ASN A CA 1
ATOM 832 C C . ASN A 1 106 ? -8.883 -11.138 -2.817 1.00 96.81 106 ASN A C 1
ATOM 834 O O . ASN A 1 106 ? -7.894 -10.640 -2.283 1.00 96.81 106 ASN A O 1
ATOM 838 N N . ASP A 1 107 ? -9.641 -12.035 -2.184 1.00 95.06 107 ASP A N 1
ATOM 839 C CA . ASP A 1 107 ? -9.429 -12.392 -0.774 1.00 95.06 107 ASP A CA 1
ATOM 840 C C . ASP A 1 107 ? -8.009 -12.908 -0.477 1.00 95.06 107 ASP A C 1
ATOM 842 O O . ASP A 1 107 ? -7.447 -12.588 0.569 1.00 95.06 107 ASP A O 1
ATOM 846 N N . GLY A 1 108 ? -7.397 -13.661 -1.398 1.00 93.44 108 GLY A N 1
ATOM 847 C CA . GLY A 1 108 ? -6.023 -14.146 -1.242 1.00 93.44 108 GLY A CA 1
ATOM 848 C C . GLY A 1 108 ? -4.997 -13.010 -1.250 1.00 93.44 108 GLY A C 1
ATOM 849 O O . GLY A 1 108 ? -4.104 -12.975 -0.407 1.00 93.44 108 GLY A O 1
ATOM 850 N N . GLU A 1 109 ? -5.168 -12.045 -2.150 1.00 95.62 109 GLU A N 1
ATOM 851 C CA . GLU A 1 109 ? -4.317 -10.852 -2.259 1.00 95.62 109 GLU A CA 1
ATOM 852 C C . GLU A 1 109 ? -4.507 -9.904 -1.067 1.00 95.62 109 GLU A C 1
ATOM 854 O O . GLU A 1 109 ? -3.550 -9.299 -0.590 1.00 95.62 109 GLU A O 1
ATOM 859 N N . ILE A 1 110 ? -5.728 -9.801 -0.537 1.00 96.50 110 ILE A N 1
ATOM 860 C CA . ILE A 1 110 ? -6.008 -9.025 0.678 1.00 96.50 110 ILE A CA 1
ATOM 861 C C . ILE A 1 110 ? -5.317 -9.658 1.890 1.00 96.50 110 ILE A C 1
ATOM 863 O O . ILE A 1 110 ? -4.715 -8.942 2.692 1.00 96.50 110 ILE A O 1
ATOM 867 N N . VAL A 1 111 ? -5.356 -10.988 2.018 1.00 94.44 111 VAL A N 1
ATOM 868 C CA . VAL A 1 111 ? -4.623 -11.712 3.071 1.00 94.44 111 VAL A CA 1
ATOM 869 C C . VAL A 1 111 ? -3.115 -11.506 2.923 1.00 94.44 111 VAL A C 1
ATOM 871 O O . VAL A 1 111 ? -2.429 -11.298 3.921 1.00 94.44 111 VAL A O 1
ATOM 874 N N . GLU A 1 112 ? -2.595 -11.506 1.697 1.00 93.31 112 GLU A N 1
ATOM 875 C CA . GLU A 1 112 ? -1.188 -11.222 1.408 1.00 93.31 112 GLU A CA 1
ATOM 876 C C . GLU A 1 112 ? -0.788 -9.799 1.840 1.00 93.31 112 GLU A C 1
ATOM 878 O O . GLU A 1 112 ? 0.188 -9.636 2.574 1.00 93.31 112 GLU A O 1
ATOM 883 N N . ILE A 1 113 ? -1.579 -8.780 1.478 1.00 95.69 113 ILE A N 1
ATOM 884 C CA . ILE A 1 113 ? -1.391 -7.381 1.904 1.00 95.69 113 ILE A CA 1
ATOM 885 C C . ILE A 1 113 ? -1.425 -7.264 3.435 1.00 95.69 113 ILE A C 1
ATOM 887 O O . ILE A 1 113 ? -0.536 -6.655 4.030 1.00 95.69 113 ILE A O 1
ATOM 891 N N . LEU A 1 114 ? -2.414 -7.879 4.091 1.00 94.31 114 LEU A N 1
ATOM 892 C CA . LEU A 1 114 ? -2.523 -7.881 5.551 1.00 94.31 114 LEU A CA 1
ATOM 893 C C . LEU A 1 114 ? -1.335 -8.589 6.218 1.00 94.31 114 LEU A C 1
ATOM 895 O O . LEU A 1 114 ? -0.871 -8.154 7.274 1.00 94.31 114 LEU A O 1
ATOM 899 N N . GLY A 1 115 ? -0.815 -9.646 5.593 1.00 92.12 115 GLY A N 1
ATOM 900 C CA . GLY A 1 115 ? 0.402 -10.331 6.016 1.00 92.12 115 GLY A CA 1
ATOM 901 C C . GLY A 1 115 ? 1.609 -9.396 6.019 1.00 92.12 115 GLY A C 1
ATOM 902 O O . GLY A 1 115 ? 2.319 -9.326 7.020 1.00 92.12 115 GLY A O 1
ATOM 903 N N . VAL A 1 116 ? 1.797 -8.612 4.950 1.00 91.50 116 VAL A N 1
ATOM 904 C CA . VAL A 1 116 ? 2.848 -7.581 4.885 1.00 91.50 116 VAL A CA 1
ATOM 905 C C . VAL A 1 116 ? 2.671 -6.563 6.013 1.00 91.50 116 VAL A C 1
ATOM 907 O O . VAL A 1 116 ? 3.604 -6.349 6.784 1.00 91.50 116 VAL A O 1
ATOM 910 N N . ILE A 1 117 ? 1.473 -5.987 6.163 1.00 92.25 117 ILE A N 1
ATOM 911 C CA . ILE A 1 117 ? 1.178 -4.989 7.208 1.00 92.25 117 ILE A CA 1
ATOM 912 C C . ILE A 1 117 ? 1.505 -5.542 8.599 1.00 92.25 117 ILE A C 1
ATOM 914 O O . ILE A 1 117 ? 2.113 -4.850 9.409 1.00 92.25 117 ILE A O 1
ATOM 918 N N . SER A 1 118 ? 1.144 -6.797 8.868 1.00 89.44 118 SER A N 1
ATOM 919 C CA . SER A 1 118 ? 1.382 -7.448 10.161 1.00 89.44 118 SER A CA 1
ATOM 920 C C . SER A 1 118 ? 2.871 -7.649 10.447 1.00 89.44 118 SER A C 1
ATOM 922 O O . SER A 1 118 ? 3.313 -7.416 11.570 1.00 89.44 118 SER A O 1
ATOM 924 N N . VAL A 1 119 ? 3.660 -8.046 9.440 1.00 84.81 119 VAL A N 1
ATOM 925 C CA . VAL A 1 119 ? 5.118 -8.203 9.574 1.00 84.81 119 VAL A CA 1
ATOM 926 C C . VAL A 1 119 ? 5.774 -6.867 9.910 1.00 84.81 119 VAL A C 1
ATOM 928 O O . VAL A 1 119 ? 6.536 -6.792 10.868 1.00 84.81 119 VAL A O 1
ATOM 931 N N . PHE A 1 120 ? 5.451 -5.801 9.175 1.00 78.25 120 PHE A N 1
ATOM 932 C CA . PHE A 1 120 ? 6.014 -4.476 9.453 1.00 78.25 120 PHE A CA 1
ATOM 933 C C . PHE A 1 120 ? 5.472 -3.876 10.755 1.00 78.25 120 PHE A C 1
ATOM 935 O O . PHE A 1 120 ? 6.219 -3.237 11.485 1.00 78.25 120 PHE A O 1
ATOM 942 N N . GLY A 1 121 ? 4.210 -4.140 11.099 1.00 74.81 121 GLY A N 1
ATOM 943 C CA . GLY A 1 121 ? 3.607 -3.731 12.366 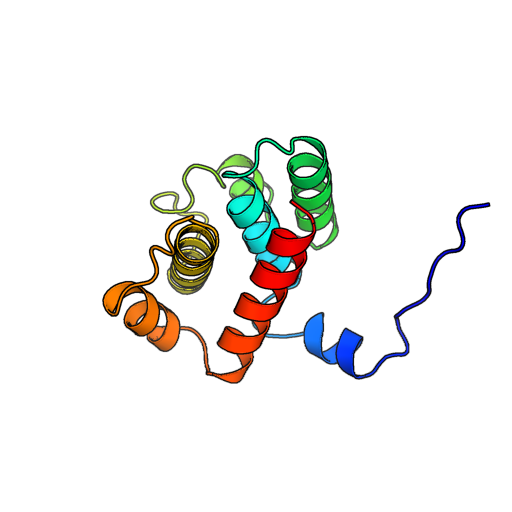1.00 74.81 121 GLY A CA 1
ATOM 944 C C . GLY A 1 121 ? 4.238 -4.390 13.596 1.00 74.81 121 GLY A C 1
ATOM 945 O O . GLY A 1 121 ? 4.322 -3.743 14.628 1.00 74.81 121 GLY A O 1
ATOM 946 N N . TYR A 1 122 ? 4.706 -5.640 13.497 1.00 73.75 122 TYR A N 1
ATOM 947 C CA . TYR A 1 122 ? 5.458 -6.305 14.571 1.00 73.75 122 TYR A CA 1
ATOM 948 C C . TYR A 1 122 ? 6.886 -5.764 14.723 1.00 73.75 122 TYR A C 1
ATOM 950 O O . TYR A 1 122 ? 7.445 -5.783 15.816 1.00 73.75 122 TYR A O 1
ATOM 958 N N . LEU A 1 123 ? 7.498 -5.349 13.613 1.00 66.88 123 LEU A N 1
ATOM 959 C CA . LEU A 1 123 ? 8.878 -4.871 13.589 1.00 66.88 123 LEU A CA 1
ATOM 960 C C . LEU A 1 123 ? 9.027 -3.416 14.065 1.00 66.88 123 LEU A C 1
ATOM 962 O O . LEU A 1 123 ? 10.133 -3.050 14.465 1.00 66.88 123 LEU A O 1
ATOM 966 N N . ASN A 1 124 ? 7.955 -2.618 14.007 1.00 58.22 124 ASN A N 1
ATOM 967 C CA . ASN A 1 124 ? 7.890 -1.236 14.503 1.00 58.22 124 ASN A CA 1
ATOM 968 C C . ASN A 1 124 ? 7.670 -1.176 16.020 1.00 58.22 124 ASN A C 1
ATOM 970 O O . ASN A 1 124 ? 8.272 -0.271 16.639 1.00 58.22 124 ASN A O 1
#